Protein AF-A0A5B6UW31-F1 (afdb_monomer)

Radius of gyration: 20.99 Å; Cα contacts (8 Å, |Δi|>4): 79; chains: 1; bounding box: 60×38×36 Å

Nearest PDB structures (foldseek):
  3att-assembly1_A  TM=5.765E-01  e=1.934E+00  Mycobacterium tuberculosis

Sequence (89 aa):
MSGCIKAVCFYMVFVMNWCKPAVSFSVVDSLPGFTAPLPFKLETGYTEVDDLEFFYYFIESERSPAEDPLLLWLTGGLAALVFLGFSLK

Secondary structure (DSSP, 8-state):
-HHHHHHHHHHHHHHHTT-----EEEEE---TT--SPPSS-EEEEEEEETTEEEEEEEE--SS-TTTSPP------SSSS---------

Mean predicted aligned error: 12.87 Å

Organism: NCBI:txid47621

Solvent-accessible surface area (back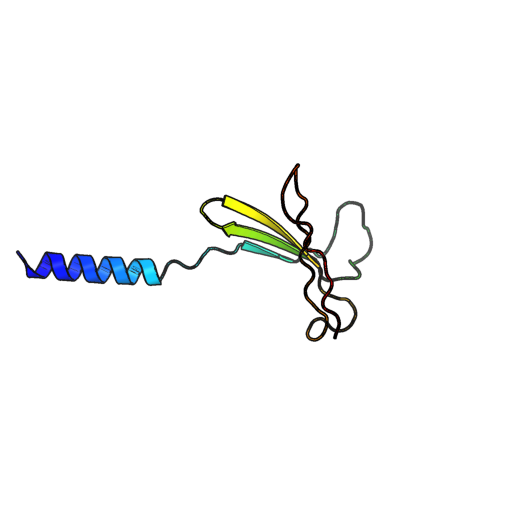bone atoms only — not comparable to full-atom values): 6042 Å² total; per-residue (Å²): 123,74,66,62,55,56,53,52,53,53,51,52,58,55,54,62,77,64,67,68,85,77,70,48,72,46,79,54,68,70,50,93,95,45,91,58,76,61,93,52,57,35,36,37,34,42,40,74,56,94,95,40,78,44,78,49,79,47,72,55,57,86,82,47,61,90,77,53,82,90,82,82,84,60,88,60,66,97,88,60,69,83,81,68,90,79,82,82,130

InterPro domains:
  IPR001563 Peptidase S10, serine carboxypeptidase [PF00450] (32-77)
  IPR029058 Alpha/Beta hydrolase fold [G3DSA:3.40.50.1820] (24-88)
  IPR029058 Alpha/Beta hydrolase fold [SSF53474] (28-77)

Structure (mmCIF, N/CA/C/O backbone):
data_AF-A0A5B6UW31-F1
#
_entry.id   AF-A0A5B6UW31-F1
#
loop_
_atom_site.group_PDB
_atom_site.id
_atom_site.type_symbol
_atom_site.label_atom_id
_atom_site.label_alt_id
_atom_site.label_comp_id
_atom_site.label_asym_id
_atom_site.label_entity_id
_atom_site.label_seq_id
_atom_site.pdbx_PDB_ins_code
_atom_site.Cartn_x
_atom_site.Cartn_y
_atom_site.Cartn_z
_atom_site.occupancy
_atom_site.B_iso_or_equiv
_atom_site.auth_seq_id
_atom_site.auth_comp_id
_atom_site.auth_asym_id
_atom_site.auth_atom_id
_atom_site.pdbx_PDB_model_num
ATOM 1 N N . MET A 1 1 ? -46.936 -15.113 18.558 1.00 57.66 1 MET A N 1
ATOM 2 C CA . MET A 1 1 ? -45.820 -14.190 18.882 1.00 57.66 1 MET A CA 1
ATOM 3 C C . MET A 1 1 ? -44.420 -14.816 18.796 1.00 57.66 1 MET A C 1
ATOM 5 O O . MET A 1 1 ? -43.490 -14.092 18.486 1.00 57.66 1 MET A O 1
ATOM 9 N N . SER A 1 2 ? -44.239 -16.132 18.993 1.00 60.75 2 SER A N 1
ATOM 10 C CA . SER A 1 2 ? -42.903 -16.775 19.005 1.00 60.75 2 SER A CA 1
ATOM 11 C C . SER A 1 2 ? -42.210 -16.916 17.627 1.00 60.75 2 SER A C 1
ATOM 13 O O . SER A 1 2 ? -40.989 -16.830 17.545 1.00 60.75 2 SER A O 1
ATOM 15 N N . GLY A 1 3 ? -42.962 -17.085 16.530 1.00 66.12 3 GLY A N 1
ATOM 16 C CA . GLY A 1 3 ? -42.393 -17.268 15.181 1.00 66.12 3 GLY A CA 1
ATOM 17 C C . GLY A 1 3 ? -41.810 -15.995 14.559 1.00 66.12 3 GLY A C 1
ATOM 18 O O . GLY A 1 3 ? -40.786 -16.059 13.885 1.00 66.12 3 GLY A O 1
ATOM 19 N N . CYS A 1 4 ? -42.408 -14.834 14.848 1.00 67.88 4 CYS A N 1
ATOM 20 C CA . CYS A 1 4 ? -41.932 -13.542 14.347 1.00 67.88 4 CYS A CA 1
ATOM 21 C C . CYS A 1 4 ? -40.531 -13.224 14.878 1.00 67.88 4 CYS A C 1
ATOM 23 O O . CYS A 1 4 ? -39.687 -12.729 14.144 1.00 67.88 4 CYS A O 1
ATOM 25 N N . ILE A 1 5 ? -40.264 -13.591 16.134 1.00 71.06 5 ILE A N 1
ATOM 26 C CA . ILE A 1 5 ? -38.963 -13.391 16.775 1.00 71.06 5 ILE A CA 1
ATOM 27 C C . ILE A 1 5 ? -37.878 -14.229 16.081 1.00 71.06 5 ILE A C 1
ATOM 29 O O . ILE A 1 5 ? -36.812 -13.710 15.775 1.00 71.06 5 ILE A O 1
ATOM 33 N N . LYS A 1 6 ? -38.163 -15.492 15.734 1.00 72.38 6 LYS A N 1
ATOM 34 C CA . LYS A 1 6 ? -37.202 -16.362 15.028 1.00 72.38 6 LYS A CA 1
ATOM 35 C C . LYS A 1 6 ? -36.887 -15.871 13.609 1.00 72.38 6 LYS A C 1
ATOM 37 O O . LYS A 1 6 ? -35.742 -15.964 13.177 1.00 72.38 6 LYS A O 1
ATOM 42 N N . ALA A 1 7 ? -37.880 -15.320 12.910 1.00 73.06 7 ALA A N 1
ATOM 43 C CA . ALA A 1 7 ? -37.705 -14.757 11.571 1.00 73.06 7 ALA A CA 1
ATOM 44 C C . ALA A 1 7 ? -36.850 -13.478 11.583 1.00 73.06 7 ALA A C 1
ATOM 46 O O . ALA A 1 7 ? -35.974 -13.319 10.736 1.00 73.06 7 ALA A O 1
ATOM 47 N N . VAL A 1 8 ? -37.053 -12.606 12.578 1.00 81.62 8 VAL A N 1
ATOM 48 C CA . VAL A 1 8 ? -36.246 -11.389 12.756 1.00 81.62 8 VAL A CA 1
ATOM 49 C C . VAL A 1 8 ? -34.788 -11.745 13.047 1.00 81.62 8 VAL A C 1
ATOM 51 O O . VAL A 1 8 ? -33.890 -11.185 12.423 1.00 81.62 8 VAL A O 1
ATOM 54 N N . CYS A 1 9 ? -34.542 -12.726 13.920 1.00 72.69 9 CYS A N 1
ATOM 55 C CA . CYS A 1 9 ? -33.184 -13.176 14.229 1.00 72.69 9 CYS A CA 1
ATOM 56 C C . CYS A 1 9 ? -32.470 -13.775 13.007 1.00 72.69 9 CYS A C 1
ATOM 58 O O . CYS A 1 9 ? -31.299 -13.485 12.785 1.00 72.69 9 CYS A O 1
ATOM 60 N N . PHE A 1 10 ? -33.167 -14.565 12.187 1.00 76.44 10 PHE A N 1
ATOM 61 C CA . PHE A 1 10 ? -32.591 -15.123 10.961 1.00 76.44 10 PHE A CA 1
ATOM 62 C C . PHE A 1 10 ? -32.249 -14.031 9.934 1.00 76.44 10 PHE A C 1
ATOM 64 O O . PHE A 1 10 ? -31.174 -14.059 9.339 1.00 76.44 10 PHE A O 1
ATOM 71 N N . TYR A 1 11 ? -33.121 -13.029 9.778 1.00 73.94 11 TYR A N 1
ATOM 72 C CA . TYR A 1 11 ? -32.894 -11.905 8.867 1.00 73.94 11 TYR A CA 1
ATOM 73 C C . TYR A 1 11 ? -31.687 -11.056 9.290 1.00 73.94 11 TYR A C 1
ATOM 75 O O . TYR A 1 11 ? -30.875 -10.668 8.456 1.00 73.94 11 TYR A O 1
ATOM 83 N N . MET A 1 12 ? -31.517 -10.827 10.594 1.00 67.12 12 MET A N 1
ATOM 84 C CA . MET A 1 12 ? -30.382 -10.070 11.130 1.00 67.12 12 MET A CA 1
ATOM 85 C C . MET A 1 12 ? -29.036 -10.773 10.886 1.00 67.12 12 MET A C 1
ATOM 87 O O . MET A 1 12 ? -28.075 -10.133 10.466 1.00 67.12 12 MET A O 1
ATOM 91 N N . VAL A 1 13 ? -28.979 -12.096 11.078 1.00 71.81 13 VAL A N 1
ATOM 92 C CA . VAL A 1 13 ? -27.772 -12.908 10.816 1.00 71.81 13 VAL A CA 1
ATOM 93 C C . VAL A 1 13 ? -27.423 -12.930 9.322 1.00 71.81 13 VAL A C 1
ATOM 95 O O . VAL A 1 13 ? -26.249 -12.920 8.955 1.00 71.81 13 VAL A O 1
ATOM 98 N N . PHE A 1 14 ? -28.433 -12.892 8.451 1.00 65.56 14 PHE A N 1
ATOM 99 C CA . PHE A 1 14 ? -28.261 -12.825 7.000 1.00 65.56 14 PHE A CA 1
ATOM 100 C C . PHE A 1 14 ? -27.696 -11.471 6.530 1.00 65.56 14 PHE A C 1
ATOM 102 O O . PHE A 1 14 ? -26.852 -11.438 5.638 1.00 65.56 14 PHE A O 1
ATOM 109 N N 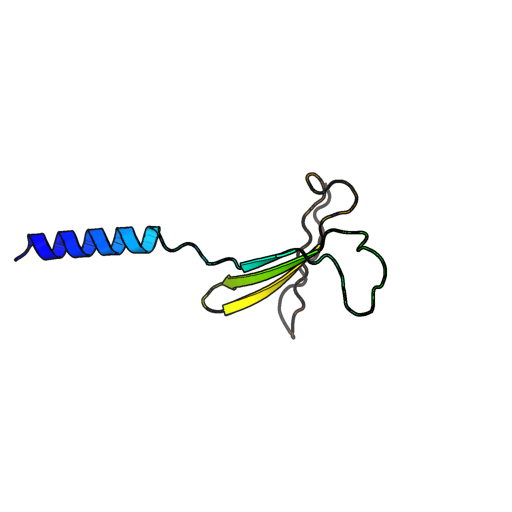. VAL A 1 15 ? -28.096 -10.362 7.167 1.00 68.62 15 VAL A N 1
ATOM 110 C CA . VAL A 1 15 ? -27.571 -9.010 6.882 1.00 68.62 15 VAL A CA 1
ATOM 111 C C . VAL A 1 15 ? -26.102 -8.874 7.297 1.00 68.62 15 VAL A C 1
ATOM 113 O O . VAL A 1 15 ? -25.307 -8.297 6.560 1.00 68.62 15 VAL A O 1
ATOM 116 N N . MET A 1 16 ? -25.707 -9.450 8.436 1.00 60.38 16 MET A N 1
ATOM 117 C CA . MET A 1 16 ? -24.317 -9.395 8.915 1.00 60.38 16 MET A CA 1
ATOM 118 C C . MET A 1 16 ? -23.340 -10.214 8.056 1.00 60.38 16 MET A C 1
ATOM 120 O O . MET A 1 16 ? -22.184 -9.834 7.928 1.00 60.38 16 MET A O 1
ATOM 124 N N . ASN A 1 17 ? -23.798 -11.284 7.395 1.00 59.22 17 ASN A N 1
ATOM 125 C CA . ASN A 1 17 ? -22.993 -12.028 6.413 1.00 59.22 17 ASN A CA 1
ATOM 126 C C . ASN A 1 17 ? -22.774 -11.242 5.097 1.00 59.22 17 ASN A C 1
ATOM 128 O O . ASN A 1 17 ? -21.967 -11.633 4.257 1.00 59.22 17 ASN A O 1
ATOM 132 N N . TRP A 1 18 ? -23.491 -10.126 4.918 1.00 57.22 18 TRP A N 1
ATOM 133 C CA . TRP A 1 18 ? -23.488 -9.305 3.706 1.00 57.22 18 TRP A CA 1
ATOM 134 C C . TRP A 1 18 ? -22.646 -8.026 3.818 1.00 57.22 18 TRP A C 1
ATOM 136 O O . TRP A 1 18 ? -22.379 -7.385 2.799 1.00 57.22 18 TRP A O 1
ATOM 146 N N . CYS A 1 19 ? -22.206 -7.648 5.023 1.00 54.22 19 CYS A N 1
ATOM 147 C CA . CYS A 1 19 ? -21.327 -6.497 5.211 1.00 54.22 19 CYS A CA 1
ATOM 148 C C . CYS A 1 19 ? -19.881 -6.923 4.923 1.00 54.22 19 CYS A C 1
ATOM 150 O O . CYS A 1 19 ? -19.224 -7.549 5.752 1.00 54.22 19 CYS A O 1
ATOM 152 N N . LYS A 1 20 ? -19.401 -6.644 3.709 1.00 61.69 20 LYS A N 1
ATOM 153 C CA . LYS A 1 20 ? -17.972 -6.730 3.382 1.00 61.69 20 LYS A CA 1
ATOM 154 C C . LYS A 1 20 ? -17.281 -5.455 3.875 1.00 61.69 20 LYS A C 1
ATOM 156 O O . LYS A 1 20 ? -17.912 -4.400 3.791 1.00 61.69 20 LYS A O 1
ATOM 161 N N . PRO A 1 21 ? -16.012 -5.516 4.314 1.00 60.59 21 PRO A N 1
ATOM 162 C CA . PRO A 1 21 ? -15.243 -4.302 4.559 1.00 60.59 21 PRO A CA 1
ATOM 163 C C . PRO A 1 21 ? -15.218 -3.467 3.273 1.00 60.59 21 PRO A C 1
ATOM 165 O O . PRO A 1 21 ? -14.951 -3.988 2.184 1.00 60.59 21 PRO A O 1
ATOM 168 N N . ALA A 1 22 ? -15.560 -2.185 3.387 1.00 61.59 22 ALA A N 1
ATOM 169 C CA . ALA A 1 22 ? -15.477 -1.246 2.281 1.00 61.59 22 ALA A CA 1
ATOM 170 C C . ALA A 1 22 ? -14.000 -0.897 2.065 1.00 61.59 22 ALA A C 1
ATOM 172 O O . ALA A 1 22 ? -13.464 0.003 2.699 1.00 61.59 22 ALA A O 1
ATOM 173 N N . VAL A 1 23 ? -13.321 -1.646 1.196 1.00 64.88 23 VAL A N 1
ATOM 174 C CA . VAL A 1 23 ? -11.943 -1.333 0.802 1.00 64.88 23 VAL A CA 1
ATOM 175 C C . VAL A 1 23 ? -11.998 -0.283 -0.300 1.00 64.88 23 VAL A C 1
ATOM 177 O O . VAL A 1 23 ? -12.490 -0.554 -1.398 1.00 64.88 23 VAL A O 1
ATOM 180 N N . SER A 1 24 ? -11.514 0.920 -0.003 1.00 75.50 24 SER A N 1
ATOM 181 C CA . SER A 1 24 ? -11.418 2.012 -0.971 1.00 75.50 24 SER A CA 1
ATOM 182 C C . SER A 1 24 ? -9.971 2.147 -1.427 1.00 75.50 24 SER A C 1
ATOM 184 O O . SER A 1 24 ? -9.112 2.520 -0.631 1.00 75.50 24 SER A O 1
ATOM 186 N N . PHE A 1 25 ? -9.700 1.869 -2.705 1.00 86.69 25 PHE A N 1
ATOM 187 C CA . PHE A 1 25 ? -8.367 1.992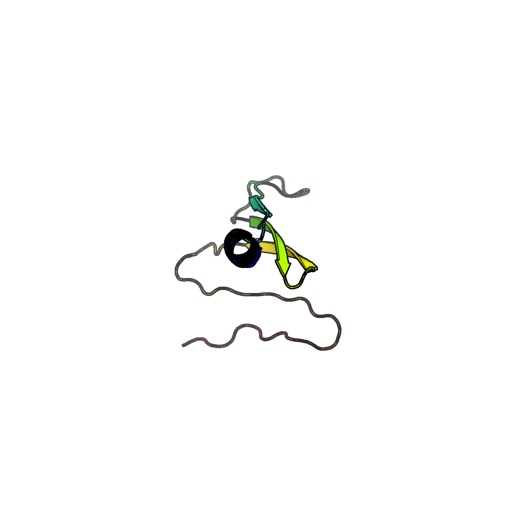 -3.298 1.00 86.69 25 PHE A CA 1
ATOM 188 C C . PHE A 1 25 ? -8.390 2.829 -4.583 1.00 86.69 25 PHE A C 1
ATOM 190 O O . PHE A 1 25 ? -9.407 2.909 -5.274 1.00 86.69 25 PHE A O 1
ATOM 197 N N . SER A 1 26 ? -7.253 3.441 -4.905 1.00 89.81 26 SER A N 1
ATOM 198 C CA . SER A 1 26 ? -7.007 4.205 -6.125 1.00 89.81 26 SER A CA 1
ATOM 199 C C . SER A 1 26 ? -5.606 3.913 -6.648 1.00 89.81 26 SER A C 1
ATOM 201 O O . SER A 1 26 ? -4.633 3.915 -5.897 1.00 89.81 26 SER A O 1
ATOM 203 N N . VAL A 1 27 ? -5.492 3.718 -7.959 1.00 93.19 27 VAL A N 1
ATOM 204 C CA . VAL A 1 27 ? -4.193 3.681 -8.642 1.00 93.19 27 VAL A CA 1
ATOM 205 C C . VAL A 1 27 ? -3.699 5.120 -8.803 1.00 93.19 27 VAL A C 1
ATOM 207 O O . VAL A 1 27 ? -4.491 6.021 -9.091 1.00 93.19 27 VAL A O 1
ATOM 210 N N . VAL A 1 28 ? -2.410 5.347 -8.570 1.00 92.75 28 VAL A N 1
ATOM 211 C CA . VAL A 1 28 ? -1.761 6.654 -8.685 1.00 92.75 28 VAL A CA 1
ATOM 212 C C . VAL A 1 28 ? -0.866 6.645 -9.918 1.00 92.75 28 VAL A C 1
ATOM 214 O O . VAL A 1 28 ? 0.117 5.914 -9.953 1.00 92.75 28 VAL A O 1
ATOM 217 N N . ASP A 1 29 ? -1.186 7.487 -10.904 1.00 90.69 29 ASP A N 1
ATOM 218 C CA . ASP A 1 29 ? -0.425 7.586 -12.162 1.00 90.69 29 ASP A CA 1
ATOM 219 C C . ASP A 1 29 ? 0.624 8.712 -12.158 1.00 90.69 29 ASP A C 1
ATOM 221 O O . ASP A 1 29 ? 1.573 8.698 -12.943 1.00 90.69 29 ASP A O 1
ATOM 225 N N . SER A 1 30 ? 0.461 9.715 -11.290 1.00 91.50 30 SER A N 1
ATOM 226 C CA . SER A 1 30 ? 1.394 10.840 -11.176 1.00 91.50 30 SER A CA 1
ATOM 227 C C . SER A 1 30 ? 1.535 11.309 -9.732 1.00 91.50 30 SER A C 1
ATOM 229 O O . SER A 1 30 ? 0.574 11.303 -8.961 1.00 91.50 30 SER A O 1
ATOM 231 N N . LEU A 1 31 ? 2.751 11.719 -9.368 1.0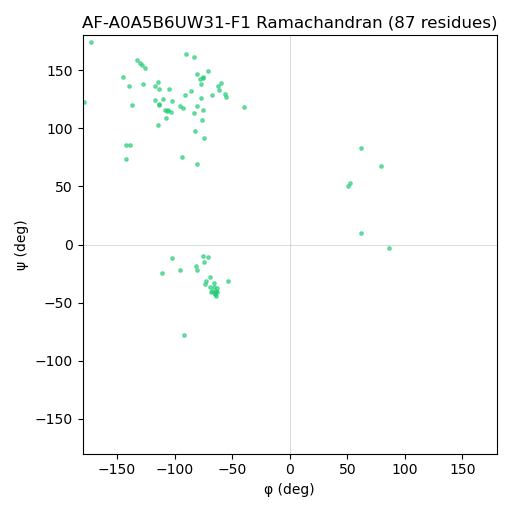0 90.81 31 LEU A N 1
ATOM 232 C CA . LEU A 1 31 ? 3.064 12.255 -8.047 1.00 90.81 31 LEU A CA 1
ATOM 233 C C . LEU A 1 31 ? 3.459 13.732 -8.161 1.00 90.81 31 LEU A C 1
ATOM 235 O O . LEU A 1 31 ? 4.206 14.098 -9.072 1.00 90.81 31 LEU A O 1
ATOM 239 N N . PRO A 1 32 ? 3.017 14.597 -7.231 1.00 91.62 32 PRO A N 1
ATOM 240 C CA . PRO A 1 32 ? 3.486 15.976 -7.176 1.00 91.62 32 PRO A CA 1
ATOM 241 C C . PRO A 1 32 ? 5.019 16.022 -7.090 1.00 91.62 32 PRO A C 1
ATOM 243 O O . PRO A 1 32 ? 5.618 15.379 -6.234 1.00 91.62 32 PRO A O 1
ATOM 246 N N . GLY A 1 33 ? 5.662 16.775 -7.984 1.00 92.00 33 GLY A N 1
ATOM 247 C CA . GLY A 1 33 ? 7.128 16.850 -8.065 1.00 92.00 33 GLY A CA 1
ATOM 248 C C . GLY A 1 33 ? 7.786 15.764 -8.926 1.00 92.00 33 GLY A C 1
ATOM 249 O O . GLY A 1 33 ? 8.996 15.824 -9.133 1.00 92.00 33 GLY A O 1
ATOM 250 N N . PHE A 1 34 ? 7.011 14.824 -9.478 1.00 90.81 34 PHE A N 1
ATOM 251 C CA . PHE A 1 34 ? 7.480 13.832 -10.441 1.00 90.81 34 PHE A CA 1
ATOM 252 C C . PHE A 1 34 ? 6.815 14.069 -11.804 1.00 90.81 34 PHE A C 1
ATOM 254 O O . PHE A 1 34 ? 5.640 13.780 -12.008 1.00 90.81 34 PHE A O 1
ATOM 261 N N . THR A 1 35 ? 7.566 14.656 -12.738 1.00 89.69 35 THR A N 1
ATOM 262 C CA . THR A 1 35 ? 7.036 15.111 -14.038 1.00 89.69 35 THR A CA 1
ATOM 263 C C . THR A 1 35 ? 6.910 13.986 -15.073 1.00 89.69 35 THR A C 1
ATOM 265 O O . THR A 1 35 ? 6.209 14.142 -16.069 1.00 89.69 35 THR A O 1
ATOM 268 N N . ALA A 1 36 ? 7.607 12.866 -14.874 1.00 90.38 36 ALA A N 1
ATOM 269 C CA . ALA A 1 36 ? 7.560 11.709 -15.766 1.00 90.38 36 ALA A CA 1
ATOM 270 C C . ALA A 1 36 ? 6.448 10.720 -15.352 1.00 90.38 36 ALA A C 1
ATOM 272 O O . ALA A 1 36 ? 5.971 10.785 -14.221 1.00 90.38 36 ALA A O 1
ATOM 273 N N . PRO A 1 37 ? 6.041 9.782 -16.225 1.00 88.25 37 PRO A N 1
ATOM 274 C CA . PRO A 1 37 ? 5.210 8.650 -15.819 1.00 88.25 37 PRO A CA 1
ATOM 275 C C . PRO A 1 37 ? 5.923 7.807 -14.761 1.00 88.25 37 PRO A C 1
ATOM 277 O O . PRO A 1 37 ? 7.134 7.585 -14.868 1.00 88.25 37 PRO A O 1
ATOM 280 N N . LEU A 1 38 ? 5.188 7.343 -13.748 1.00 91.25 38 LEU A N 1
ATOM 281 C CA . LEU A 1 38 ? 5.764 6.508 -12.696 1.00 91.25 38 LEU A CA 1
ATOM 282 C C . LEU A 1 38 ? 6.322 5.202 -13.293 1.00 91.25 38 LEU A C 1
ATOM 284 O O . LEU A 1 38 ? 5.636 4.560 -14.089 1.00 91.25 38 LEU A O 1
ATOM 288 N N . PRO A 1 39 ? 7.555 4.800 -12.929 1.00 90.38 39 PRO A N 1
ATOM 289 C CA . PRO A 1 39 ? 8.173 3.588 -13.468 1.00 90.38 39 PRO A CA 1
ATOM 290 C C . PRO A 1 39 ? 7.601 2.295 -12.862 1.00 90.38 39 PRO A C 1
ATOM 292 O O . PRO A 1 39 ? 7.867 1.214 -13.375 1.00 90.38 39 PRO A O 1
ATOM 295 N N . PHE A 1 40 ? 6.795 2.408 -11.807 1.00 91.19 40 PHE A N 1
ATOM 296 C CA . PHE A 1 40 ? 6.149 1.306 -11.102 1.00 91.19 40 PHE A CA 1
ATOM 297 C C . PHE A 1 40 ? 4.668 1.610 -10.887 1.00 91.19 40 PHE A C 1
ATOM 299 O O . PHE A 1 40 ? 4.243 2.770 -10.872 1.00 91.19 40 PHE A O 1
ATOM 306 N N . LYS A 1 41 ? 3.878 0.558 -10.666 1.00 92.94 41 LYS A N 1
ATOM 307 C CA . LYS A 1 41 ? 2.469 0.697 -10.313 1.00 92.94 41 LYS A CA 1
ATOM 308 C C . LYS A 1 41 ? 2.344 1.004 -8.824 1.00 92.94 41 LYS A C 1
ATOM 310 O O . LYS A 1 41 ? 2.775 0.212 -7.985 1.00 92.94 41 LYS A O 1
ATOM 315 N N . LEU A 1 42 ? 1.758 2.156 -8.518 1.00 93.38 42 LEU A N 1
ATOM 316 C CA . LEU A 1 42 ? 1.466 2.590 -7.159 1.00 93.38 42 LEU A CA 1
ATOM 317 C C . LEU A 1 42 ? -0.043 2.569 -6.934 1.00 93.38 42 LEU A C 1
ATOM 319 O O . LEU A 1 42 ? -0.798 3.215 -7.658 1.00 93.38 42 LEU A O 1
ATOM 323 N N . GLU A 1 43 ? -0.474 1.869 -5.897 1.00 94.25 43 GLU A N 1
ATOM 324 C CA . GLU A 1 43 ? -1.854 1.873 -5.427 1.00 94.25 43 GLU A CA 1
ATOM 325 C C . GLU A 1 43 ? -1.896 2.433 -4.007 1.00 94.25 43 GLU A C 1
ATOM 327 O O . GLU A 1 43 ? -1.059 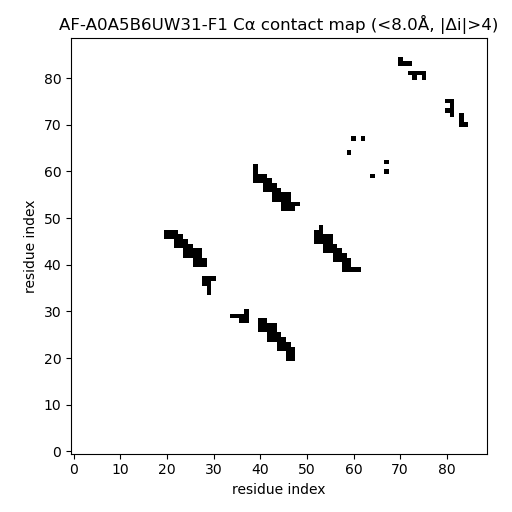2.104 -3.165 1.00 94.25 43 GLU A O 1
ATOM 332 N N . THR A 1 44 ? -2.860 3.302 -3.732 1.00 92.81 44 THR A N 1
ATOM 333 C CA . THR A 1 44 ? -3.097 3.845 -2.394 1.00 92.81 44 THR A CA 1
ATOM 334 C C . THR A 1 44 ? -4.534 3.610 -1.993 1.00 92.81 44 THR A C 1
ATOM 336 O O . THR A 1 44 ? -5.425 3.511 -2.836 1.00 92.81 44 THR A O 1
ATOM 339 N N . GLY A 1 45 ? -4.785 3.491 -0.700 1.00 91.69 45 GLY A N 1
ATOM 340 C CA . GLY A 1 45 ? -6.133 3.228 -0.237 1.00 91.69 45 GLY A CA 1
ATOM 341 C C . GLY A 1 45 ? -6.268 3.289 1.265 1.00 91.69 45 GLY A C 1
ATOM 342 O O . GLY A 1 45 ? -5.283 3.425 1.994 1.00 91.69 45 GLY A O 1
ATOM 343 N N . TYR A 1 46 ? -7.518 3.174 1.691 1.00 89.00 46 TYR A N 1
ATOM 344 C CA . TYR A 1 46 ? -7.906 3.038 3.079 1.00 89.00 46 TYR A CA 1
ATOM 345 C C . TYR A 1 46 ? -8.509 1.654 3.294 1.00 89.00 46 TYR A C 1
ATOM 3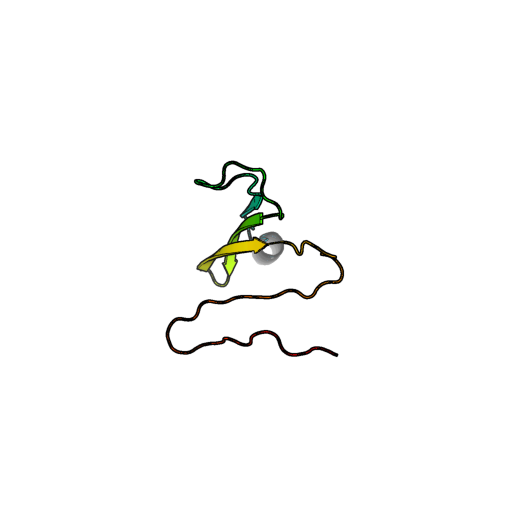47 O O . TYR A 1 46 ? -9.325 1.178 2.496 1.00 89.00 46 TYR A O 1
ATOM 355 N N . THR A 1 47 ? -8.083 0.999 4.367 1.00 86.56 47 THR A N 1
ATOM 356 C CA . THR A 1 47 ? -8.653 -0.268 4.817 1.00 86.56 47 THR A CA 1
ATOM 357 C C . THR A 1 47 ? -9.038 -0.162 6.278 1.00 86.56 47 THR A C 1
ATOM 359 O O . THR A 1 47 ? -8.290 0.373 7.090 1.00 86.56 47 THR A O 1
ATOM 362 N N . GLU A 1 48 ? -10.197 -0.699 6.618 1.00 86.81 48 GLU A N 1
ATOM 363 C CA . GLU A 1 48 ? -10.682 -0.747 7.990 1.00 86.81 48 GLU A CA 1
ATOM 364 C C . GLU A 1 48 ? -10.233 -2.054 8.652 1.00 86.81 48 GLU A C 1
ATOM 366 O O . GLU A 1 48 ? -10.426 -3.139 8.093 1.00 86.81 48 GLU A O 1
ATOM 371 N N . VAL A 1 49 ? -9.611 -1.957 9.826 1.00 83.88 49 VAL A N 1
ATOM 372 C CA . VAL A 1 49 ? -9.247 -3.096 10.677 1.00 83.88 49 VAL A CA 1
ATOM 373 C C . VAL A 1 49 ? -9.583 -2.720 12.115 1.00 83.88 49 VAL A C 1
ATOM 375 O O . VAL A 1 49 ? -9.047 -1.743 12.625 1.00 83.88 49 VAL A O 1
ATOM 378 N N . ASP A 1 50 ? -10.463 -3.486 12.761 1.00 84.25 50 ASP A N 1
ATOM 379 C CA . ASP A 1 50 ? -10.907 -3.253 14.145 1.00 84.25 50 ASP A CA 1
ATOM 380 C C . ASP A 1 50 ? -11.386 -1.806 14.403 1.00 84.25 50 ASP A C 1
ATOM 382 O O . ASP A 1 50 ? -10.932 -1.146 15.337 1.00 84.25 50 ASP A O 1
ATOM 386 N N . ASP A 1 51 ? -12.277 -1.299 13.540 1.00 82.50 51 ASP A N 1
ATOM 387 C CA . ASP A 1 51 ? -12.821 0.073 13.556 1.00 82.50 51 ASP A CA 1
ATOM 388 C C . ASP A 1 51 ? -11.766 1.192 13.367 1.00 82.50 51 ASP A C 1
ATOM 390 O O . ASP A 1 51 ? -12.058 2.380 13.536 1.00 82.50 51 ASP A O 1
ATOM 394 N N . LEU A 1 52 ? -10.526 0.835 13.009 1.00 83.62 52 LEU A N 1
ATOM 395 C CA . LEU A 1 52 ? -9.452 1.768 12.673 1.00 83.62 52 LEU A CA 1
ATOM 396 C C . LEU A 1 52 ? -9.230 1.804 11.163 1.00 83.62 52 LEU A C 1
ATOM 398 O O . LEU A 1 52 ? -9.108 0.770 10.508 1.00 83.62 52 LEU A O 1
ATOM 402 N N . GLU A 1 53 ? -9.118 3.008 10.611 1.00 84.62 53 GLU A N 1
ATOM 403 C CA . GLU A 1 53 ? -8.851 3.214 9.192 1.00 84.62 53 GLU A CA 1
ATOM 404 C C . GLU A 1 53 ? -7.340 3.358 8.945 1.00 84.62 53 GLU A C 1
ATOM 406 O O . GLU A 1 53 ? -6.685 4.282 9.435 1.00 84.62 53 GLU A O 1
ATOM 411 N N . PHE A 1 54 ? -6.773 2.428 8.180 1.00 86.12 54 PHE A N 1
ATOM 412 C CA . PHE A 1 54 ? -5.364 2.402 7.809 1.00 86.12 54 PHE A CA 1
ATOM 413 C C . PHE A 1 54 ? -5.183 2.901 6.388 1.00 86.12 54 PHE A C 1
ATOM 415 O O . PHE A 1 54 ? -5.726 2.328 5.444 1.00 86.12 54 PHE A O 1
ATOM 422 N N . PHE A 1 55 ? -4.353 3.925 6.236 1.00 89.12 55 PHE A N 1
ATOM 423 C CA . PHE A 1 55 ? -3.878 4.361 4.934 1.00 89.12 55 PHE A CA 1
ATOM 424 C C . PHE A 1 55 ? -2.640 3.563 4.519 1.00 89.12 55 PHE A C 1
ATOM 426 O O . PHE A 1 55 ? -1.698 3.433 5.306 1.00 89.12 55 PHE A O 1
ATOM 433 N N . TYR A 1 56 ? -2.620 3.057 3.287 1.00 90.50 56 TYR A N 1
ATOM 434 C CA . TYR A 1 56 ? -1.506 2.264 2.770 1.00 90.50 56 TYR A CA 1
ATOM 435 C C . TYR A 1 56 ? -1.010 2.748 1.404 1.00 90.50 56 TYR A C 1
ATOM 437 O O . TYR A 1 56 ? -1.747 3.341 0.616 1.00 90.50 56 TYR A O 1
ATOM 445 N N . TYR A 1 57 ? 0.256 2.425 1.130 1.00 92.19 57 TYR A N 1
ATOM 446 C CA . TYR A 1 57 ? 0.879 2.493 -0.189 1.00 92.19 57 TYR A CA 1
ATOM 447 C C . TYR A 1 57 ? 1.283 1.077 -0.593 1.00 92.19 57 TYR A C 1
ATOM 449 O O . TYR A 1 57 ? 2.022 0.413 0.135 1.00 92.19 57 TYR A O 1
ATOM 457 N N . PHE A 1 58 ? 0.812 0.620 -1.744 1.00 93.19 58 PHE A N 1
ATOM 458 C CA . PHE A 1 58 ? 1.189 -0.653 -2.336 1.00 93.19 58 PHE A CA 1
ATOM 459 C C . PHE A 1 58 ? 1.951 -0.392 -3.632 1.00 93.19 58 PHE A C 1
ATOM 461 O O . PHE A 1 58 ? 1.440 0.260 -4.541 1.00 93.19 58 PHE A O 1
ATOM 468 N N . ILE A 1 59 ? 3.189 -0.874 -3.694 1.00 93.50 59 ILE A N 1
ATOM 469 C CA . ILE A 1 59 ? 4.058 -0.747 -4.863 1.00 93.50 59 ILE A CA 1
ATOM 470 C C . ILE A 1 59 ? 4.267 -2.150 -5.419 1.00 93.50 59 ILE A C 1
ATOM 472 O O . ILE A 1 59 ? 4.763 -3.030 -4.714 1.00 93.50 59 ILE A O 1
ATOM 476 N N . GLU A 1 60 ? 3.867 -2.357 -6.668 1.00 92.31 60 GLU A N 1
ATOM 477 C CA . GLU A 1 60 ? 4.026 -3.640 -7.348 1.00 92.31 60 GLU A CA 1
ATOM 478 C C . GLU A 1 60 ? 5.493 -3.857 -7.766 1.00 92.31 60 GLU A C 1
ATOM 480 O O . GLU A 1 60 ? 6.185 -2.907 -8.138 1.00 92.31 60 GLU A O 1
ATOM 485 N N . SER A 1 61 ? 5.986 -5.100 -7.698 1.00 92.31 61 SER A N 1
ATOM 486 C CA . SER A 1 61 ? 7.355 -5.419 -8.128 1.00 92.31 61 SER A CA 1
ATOM 487 C C . SER A 1 61 ? 7.546 -5.138 -9.620 1.00 92.31 61 SER A C 1
ATOM 489 O O . SER A 1 61 ? 6.727 -5.535 -10.441 1.00 92.31 61 SER A O 1
ATOM 491 N N . GLU A 1 62 ? 8.668 -4.528 -10.002 1.00 90.88 62 GLU A N 1
ATOM 492 C CA . GLU A 1 62 ? 8.985 -4.254 -11.412 1.00 90.88 62 GLU A CA 1
ATOM 493 C C . GLU A 1 62 ? 9.418 -5.508 -12.195 1.00 90.88 62 GLU A C 1
ATOM 495 O O . GLU A 1 62 ? 9.465 -5.482 -13.425 1.00 90.88 62 GLU A O 1
ATOM 500 N N . ARG A 1 63 ? 9.759 -6.609 -11.504 1.00 88.56 63 ARG A N 1
ATOM 501 C CA . ARG A 1 63 ? 10.273 -7.831 -12.142 1.00 88.56 63 ARG A CA 1
ATOM 502 C C . ARG A 1 63 ? 9.161 -8.823 -12.475 1.00 88.56 63 ARG A C 1
ATOM 504 O O . ARG A 1 63 ? 8.802 -8.969 -13.639 1.00 88.56 63 ARG A O 1
ATOM 511 N N . SER A 1 64 ? 8.671 -9.557 -11.477 1.00 90.25 64 SER A N 1
ATOM 512 C CA . SER A 1 64 ? 7.633 -10.578 -11.637 1.00 90.25 64 SER A CA 1
ATOM 513 C C . SER A 1 64 ? 6.648 -10.472 -10.472 1.00 90.25 64 SER A C 1
ATOM 515 O O . SER A 1 64 ? 6.795 -11.183 -9.478 1.00 90.25 64 SER A O 1
ATOM 517 N N . PRO A 1 65 ? 5.632 -9.595 -10.562 1.00 89.38 65 PRO A N 1
ATOM 518 C CA . PRO A 1 65 ? 4.688 -9.352 -9.468 1.00 89.38 65 PRO A CA 1
ATOM 519 C C . PRO A 1 65 ? 4.011 -10.605 -8.910 1.00 89.38 65 PRO A C 1
ATOM 521 O O . PRO A 1 65 ? 3.681 -10.664 -7.731 1.00 89.38 65 PRO A O 1
ATOM 524 N N . ALA A 1 66 ? 3.790 -11.604 -9.766 1.00 91.00 66 ALA A N 1
ATOM 525 C CA . ALA A 1 66 ? 3.123 -12.846 -9.399 1.00 91.00 66 ALA A CA 1
ATOM 526 C C . ALA A 1 66 ? 4.043 -13.851 -8.681 1.00 91.00 66 ALA A C 1
ATOM 528 O O . ALA A 1 66 ? 3.545 -14.748 -8.005 1.00 91.00 66 ALA A O 1
ATOM 529 N N . GLU A 1 67 ? 5.363 -13.735 -8.846 1.00 93.00 67 GLU A N 1
ATOM 530 C CA . GLU A 1 67 ? 6.351 -14.675 -8.292 1.00 93.00 67 GLU A CA 1
ATOM 531 C C . GLU A 1 67 ? 7.199 -14.057 -7.178 1.00 93.00 67 GLU A C 1
ATOM 533 O O . GLU A 1 67 ? 7.752 -14.777 -6.344 1.00 93.00 67 GLU A O 1
ATOM 538 N N . ASP A 1 68 ? 7.338 -12.734 -7.177 1.00 92.75 68 ASP A N 1
ATOM 539 C CA . ASP A 1 68 ? 8.138 -12.020 -6.199 1.00 92.75 68 ASP A CA 1
ATOM 540 C C . ASP A 1 68 ? 7.403 -11.963 -4.839 1.00 92.75 68 ASP A C 1
ATOM 542 O O . ASP A 1 68 ? 6.173 -11.876 -4.779 1.00 92.75 68 ASP A O 1
ATOM 546 N N . PRO A 1 69 ? 8.132 -12.038 -3.713 1.00 91.50 69 PRO A N 1
ATOM 547 C CA . PRO A 1 69 ? 7.521 -12.078 -2.390 1.00 91.50 69 PRO A CA 1
ATOM 548 C C . PRO A 1 69 ? 6.900 -10.730 -1.998 1.00 91.50 69 PRO A C 1
ATOM 550 O O . PRO A 1 69 ? 7.414 -9.664 -2.331 1.00 91.50 69 PRO A O 1
ATOM 553 N N . LEU A 1 70 ? 5.837 -10.780 -1.193 1.00 90.12 70 LEU A N 1
ATOM 554 C CA . LEU A 1 70 ? 5.230 -9.588 -0.602 1.00 90.12 70 LEU A CA 1
ATOM 555 C C . LEU A 1 70 ? 6.066 -9.080 0.579 1.00 90.12 70 LEU A C 1
ATOM 557 O O . LEU A 1 70 ? 6.323 -9.817 1.534 1.00 90.12 70 LEU A O 1
ATOM 561 N N . LEU A 1 71 ? 6.443 -7.802 0.535 1.00 89.56 71 LEU A N 1
ATOM 562 C CA . LEU A 1 71 ? 7.117 -7.112 1.631 1.00 89.56 71 LEU A CA 1
ATOM 563 C C . LEU A 1 71 ? 6.139 -6.164 2.329 1.00 89.56 71 LEU A C 1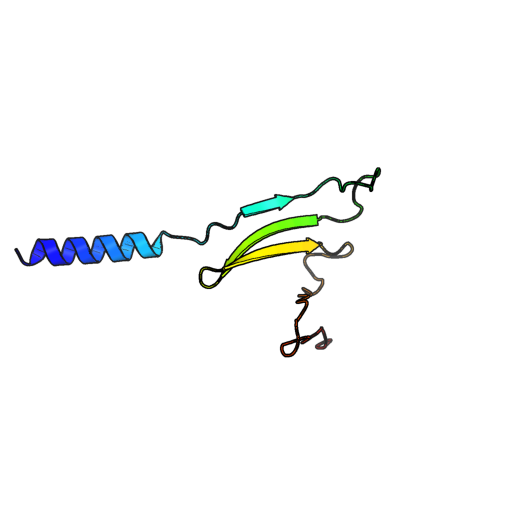
ATOM 565 O O . LEU A 1 71 ? 5.692 -5.180 1.747 1.00 89.56 71 LEU A O 1
ATOM 569 N N . LEU A 1 72 ? 5.848 -6.439 3.599 1.00 87.94 72 LEU A N 1
ATOM 570 C CA . LEU A 1 72 ? 5.065 -5.548 4.448 1.00 87.94 72 LEU A CA 1
ATOM 571 C C . LEU A 1 72 ? 6.007 -4.658 5.267 1.00 87.94 72 LEU A C 1
ATOM 573 O O . LEU A 1 72 ? 6.802 -5.157 6.066 1.00 87.94 72 LEU A O 1
ATOM 577 N N . TRP A 1 73 ? 5.903 -3.343 5.084 1.00 84.62 73 TRP A N 1
ATOM 578 C CA . TRP A 1 73 ? 6.659 -2.354 5.849 1.00 84.62 73 TRP A CA 1
ATOM 579 C C . TRP A 1 73 ? 5.739 -1.631 6.834 1.00 84.62 73 TRP A C 1
ATOM 581 O O . TRP A 1 73 ? 4.915 -0.809 6.438 1.00 84.62 73 TRP A O 1
ATOM 591 N N . LEU A 1 74 ? 5.894 -1.919 8.126 1.00 82.88 74 LEU A N 1
ATOM 592 C CA . LEU A 1 74 ? 5.186 -1.224 9.198 1.00 82.88 74 LEU A CA 1
ATOM 593 C C . LEU A 1 74 ? 6.174 -0.308 9.916 1.00 82.88 74 LEU A C 1
ATOM 595 O O . LEU A 1 74 ? 7.136 -0.766 10.533 1.00 82.88 74 LEU A O 1
ATOM 599 N N . THR A 1 75 ? 5.958 1.002 9.832 1.00 73.75 75 THR A N 1
ATOM 600 C CA . THR A 1 75 ? 6.725 1.955 10.637 1.00 73.75 75 THR A CA 1
ATOM 601 C C . THR A 1 75 ? 6.199 1.921 12.067 1.00 73.75 75 THR A C 1
ATOM 603 O O . THR A 1 75 ? 5.103 2.407 12.337 1.00 73.75 75 THR A O 1
ATOM 606 N N . GLY A 1 76 ? 6.966 1.339 12.985 1.00 66.38 76 GLY A N 1
ATOM 607 C CA . GLY A 1 76 ? 6.641 1.369 14.408 1.00 66.38 76 GLY A CA 1
ATOM 608 C C . GLY A 1 76 ? 6.982 2.713 15.063 1.00 66.38 76 GLY A C 1
ATOM 609 O O . GLY A 1 76 ? 8.022 3.309 14.783 1.00 66.38 76 GLY A O 1
ATOM 610 N N . GLY A 1 77 ? 6.133 3.152 15.996 1.00 63.56 77 GLY A N 1
ATOM 611 C CA . GLY A 1 77 ? 6.570 3.894 17.186 1.00 63.56 77 GLY A CA 1
ATOM 612 C C . GLY A 1 77 ? 7.032 2.904 18.265 1.00 63.56 77 GLY A C 1
ATOM 613 O O . GLY A 1 77 ? 6.732 1.718 18.157 1.00 63.56 77 GLY A O 1
ATOM 614 N N . LEU A 1 78 ? 7.807 3.362 19.260 1.00 48.22 78 LEU A N 1
ATOM 615 C CA . LEU A 1 78 ? 8.530 2.508 20.221 1.00 48.22 78 LEU A CA 1
ATOM 616 C C . LEU A 1 78 ? 7.718 1.274 20.679 1.00 48.22 78 LEU A C 1
ATOM 618 O O . LEU A 1 78 ? 6.692 1.413 21.335 1.00 48.22 78 LEU A O 1
ATOM 622 N N . ALA A 1 79 ? 8.275 0.094 20.364 1.00 52.03 79 ALA A N 1
ATOM 623 C CA . ALA A 1 79 ? 7.836 -1.264 20.708 1.00 52.03 79 ALA A CA 1
ATOM 624 C C . ALA A 1 79 ? 6.682 -1.883 19.889 1.00 52.03 79 ALA A C 1
ATOM 626 O O . ALA A 1 79 ? 5.649 -2.202 20.457 1.00 52.03 79 ALA A O 1
ATOM 627 N N . ALA A 1 80 ? 6.890 -2.178 18.596 1.00 57.31 80 ALA A N 1
ATOM 628 C CA . ALA A 1 80 ? 6.380 -3.411 17.963 1.00 57.31 80 ALA A CA 1
ATOM 629 C C . ALA A 1 80 ? 6.776 -3.534 16.477 1.00 57.31 80 ALA A C 1
ATOM 631 O O . ALA A 1 80 ? 6.412 -2.708 15.652 1.00 57.31 80 ALA A O 1
ATOM 632 N N . LEU A 1 81 ? 7.466 -4.640 16.175 1.00 48.00 81 LEU A N 1
ATOM 633 C CA . LEU A 1 81 ? 7.518 -5.375 14.904 1.00 48.00 81 LEU A CA 1
ATOM 634 C C . LEU A 1 81 ? 8.053 -4.679 13.63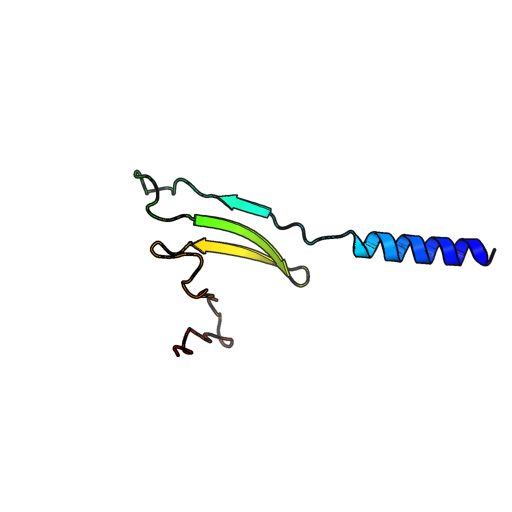7 1.00 48.00 81 LEU A C 1
ATOM 636 O O . LEU A 1 81 ? 7.325 -4.375 12.701 1.00 48.00 81 LEU A O 1
ATOM 640 N N . VAL A 1 82 ? 9.381 -4.687 13.523 1.00 50.41 82 VAL A N 1
ATOM 641 C CA . VAL A 1 82 ? 10.067 -4.944 12.248 1.00 50.41 82 VAL A CA 1
ATOM 642 C C . VAL A 1 82 ? 10.376 -6.448 12.200 1.00 50.41 82 VAL A C 1
ATOM 644 O O . VAL A 1 82 ? 11.500 -6.872 12.448 1.00 50.41 82 VAL A O 1
ATOM 647 N N . PHE A 1 83 ? 9.376 -7.296 11.939 1.00 44.78 83 PHE A N 1
ATOM 648 C CA . PHE A 1 83 ? 9.653 -8.639 11.402 1.00 44.78 83 PHE A CA 1
ATOM 649 C C . PHE A 1 83 ? 9.880 -8.477 9.895 1.00 44.78 83 PHE A C 1
ATOM 651 O O . PHE A 1 83 ? 9.042 -8.835 9.072 1.00 44.78 83 PHE A O 1
ATOM 658 N N . LEU A 1 84 ? 11.000 -7.846 9.534 1.00 47.09 84 LEU A N 1
ATOM 659 C CA . LEU A 1 84 ? 11.421 -7.728 8.145 1.00 47.09 84 LEU A CA 1
ATOM 660 C C . LEU A 1 84 ? 11.990 -9.076 7.681 1.00 47.09 84 LEU A C 1
ATOM 662 O O . LEU A 1 84 ? 13.020 -9.528 8.176 1.00 47.09 84 LEU A O 1
ATOM 666 N N . GLY A 1 85 ? 11.324 -9.695 6.711 1.00 50.34 85 GLY A N 1
ATOM 667 C CA . GLY A 1 85 ? 11.978 -10.189 5.496 1.00 50.34 85 GLY A CA 1
ATOM 668 C C . GLY A 1 85 ? 13.203 -11.104 5.621 1.00 50.34 85 GLY A C 1
ATOM 669 O O . GLY A 1 85 ? 14.201 -10.844 4.956 1.00 50.34 85 GLY A O 1
ATOM 670 N N . PHE A 1 86 ? 13.135 -12.207 6.375 1.00 43.75 86 PHE A N 1
ATOM 671 C CA . PHE A 1 86 ? 14.067 -13.323 6.161 1.00 43.75 86 PHE A CA 1
ATOM 672 C C . PHE A 1 86 ? 13.393 -14.688 6.340 1.00 43.75 86 PHE A C 1
ATOM 674 O O . PHE A 1 86 ? 13.449 -15.323 7.390 1.00 43.75 86 PHE A O 1
ATOM 681 N N . SER A 1 87 ? 12.782 -15.174 5.265 1.00 33.62 87 SER A N 1
ATOM 682 C CA . SER A 1 87 ? 12.786 -16.609 4.991 1.00 33.62 87 SER A CA 1
ATO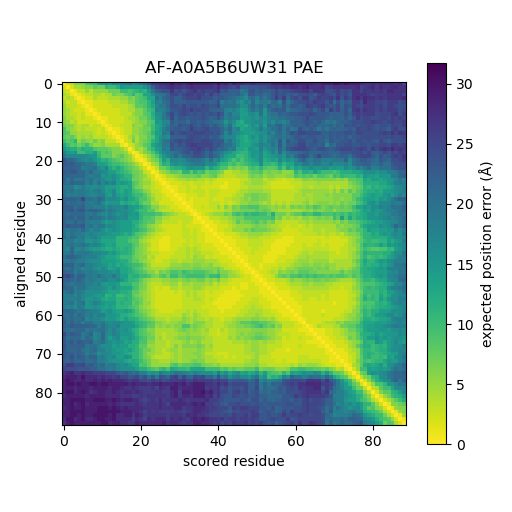M 683 C C . SER A 1 87 ? 12.927 -16.806 3.485 1.00 33.62 87 SER A C 1
ATOM 685 O O . SER A 1 87 ? 11.971 -17.083 2.771 1.00 33.62 87 SER A O 1
ATOM 687 N N . LEU A 1 88 ? 14.147 -16.560 3.000 1.00 37.12 88 LEU A N 1
ATOM 688 C CA . LEU A 1 88 ? 14.618 -17.121 1.738 1.00 37.12 88 LEU A CA 1
ATOM 689 C C . LEU A 1 88 ? 14.762 -18.634 1.936 1.00 37.12 88 LEU A C 1
ATOM 691 O O . LEU A 1 88 ? 15.404 -19.074 2.895 1.00 37.12 88 LEU A O 1
ATOM 695 N N . LYS A 1 89 ? 14.171 -19.411 1.031 1.00 37.16 89 LYS A N 1
ATOM 696 C CA . LYS A 1 89 ? 14.606 -20.777 0.750 1.00 37.16 89 LYS A CA 1
ATOM 697 C C . LYS A 1 89 ? 15.498 -20.739 -0.478 1.00 37.16 89 LYS A C 1
ATOM 699 O O . LYS A 1 89 ? 15.107 -20.039 -1.436 1.00 37.16 89 LYS A O 1
#

pLDDT: mean 76.9, std 16.7, range [33.62, 94.25]

Foldseek 3Di:
DVVVVVVVVVVVVVVVVVDDWPKAKDWDQDDVVGPDTDLWTWMWTWTDDPNDIDIDIDTADNPDSVPDDDFDDDDDDPDDDPPDDDDDD